Protein AF-A0A1I1KF70-F1 (afdb_monomer_lite)

Secondary structure (DSSP, 8-state):
--------HHHHHHHHHHHHHHHHHHHHHHHHHHHHHHHTT--HHHHHHHHHHHH---HHHHHHHHHHH--

Structure (mmCIF, N/CA/C/O backbone):
data_AF-A0A1I1KF70-F1
#
_entry.id   AF-A0A1I1KF70-F1
#
loop_
_atom_site.group_PDB
_atom_site.id
_atom_site.type_symbol
_atom_site.label_atom_id
_atom_site.label_alt_id
_atom_site.label_comp_id
_atom_site.label_asym_id
_atom_site.label_entity_id
_atom_site.label_seq_id
_atom_site.pdbx_PDB_ins_code
_atom_site.Cartn_x
_atom_site.Cartn_y
_atom_site.Cartn_z
_atom_site.occupancy
_atom_site.B_iso_or_equiv
_atom_site.auth_seq_id
_atom_site.auth_comp_id
_atom_site.auth_asym_id
_atom_site.auth_atom_id
_atom_site.pdbx_PDB_model_num
ATOM 1 N N . MET A 1 1 ? 36.169 -17.754 -23.381 1.00 45.94 1 MET A N 1
ATOM 2 C CA . MET A 1 1 ? 36.409 -16.314 -23.612 1.00 45.94 1 MET A CA 1
ATOM 3 C C . MET A 1 1 ? 35.124 -15.592 -23.261 1.00 45.94 1 MET A C 1
ATOM 5 O O . MET A 1 1 ? 34.125 -15.809 -23.931 1.00 45.94 1 MET A O 1
ATOM 9 N N . GLY A 1 2 ? 35.114 -14.891 -22.125 1.00 47.25 2 GLY A N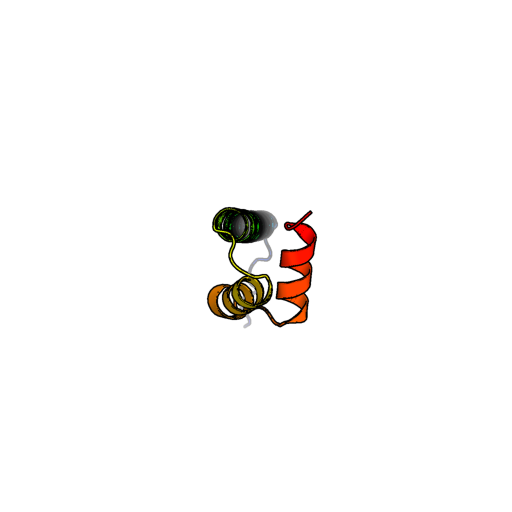 1
ATOM 10 C CA . GLY A 1 2 ? 33.909 -14.271 -21.578 1.00 47.25 2 GLY A CA 1
ATOM 11 C C . GLY A 1 2 ? 33.376 -13.208 -22.527 1.00 47.25 2 GLY A C 1
ATOM 12 O O . GLY A 1 2 ? 34.105 -12.283 -22.886 1.00 47.25 2 GLY A O 1
ATOM 13 N N . GLY A 1 3 ? 32.123 -13.368 -22.951 1.00 47.16 3 GLY A N 1
ATOM 14 C CA . GLY A 1 3 ? 31.412 -12.334 -23.682 1.00 47.16 3 GLY A CA 1
ATOM 15 C C . GLY A 1 3 ? 31.313 -11.112 -22.783 1.00 47.16 3 GLY A C 1
ATOM 16 O O . GLY A 1 3 ? 30.609 -11.139 -21.776 1.00 47.16 3 GLY A O 1
ATOM 17 N N . LYS A 1 4 ? 32.063 -10.058 -23.109 1.00 58.34 4 LYS A N 1
ATOM 18 C CA . LYS A 1 4 ? 31.839 -8.745 -22.513 1.00 58.34 4 LYS A CA 1
ATOM 19 C C . LYS A 1 4 ? 30.446 -8.327 -22.960 1.00 58.34 4 LYS A C 1
ATOM 21 O O . LYS A 1 4 ? 30.251 -8.012 -24.131 1.00 58.34 4 LYS A O 1
ATOM 26 N N . VAL A 1 5 ? 29.478 -8.405 -22.051 1.00 59.44 5 VAL A N 1
ATOM 27 C CA . VAL A 1 5 ? 28.186 -7.746 -22.234 1.00 59.44 5 VAL A CA 1
ATOM 28 C C . VAL A 1 5 ? 28.529 -6.282 -22.494 1.00 59.44 5 VAL A C 1
ATOM 30 O O . VAL A 1 5 ? 29.183 -5.650 -21.667 1.00 59.44 5 VAL A O 1
ATOM 33 N N . LEU A 1 6 ? 28.229 -5.808 -23.702 1.00 54.28 6 LEU A N 1
ATOM 34 C CA . LEU A 1 6 ? 28.534 -4.451 -24.130 1.00 54.28 6 LEU A CA 1
ATOM 35 C C . LEU A 1 6 ? 27.776 -3.496 -23.203 1.00 54.28 6 LEU A C 1
ATOM 37 O O . LEU A 1 6 ? 26.548 -3.422 -23.256 1.00 54.28 6 LEU A O 1
ATOM 41 N N . ASP A 1 7 ? 28.510 -2.810 -22.334 1.00 58.38 7 ASP A N 1
ATOM 42 C CA . ASP A 1 7 ? 27.979 -1.807 -21.412 1.00 58.38 7 ASP A CA 1
ATOM 43 C C . ASP A 1 7 ? 27.797 -0.492 -22.188 1.00 58.38 7 ASP A C 1
ATOM 45 O O . ASP A 1 7 ? 28.522 0.487 -22.019 1.00 58.38 7 ASP A O 1
ATOM 49 N N . LEU A 1 8 ? 26.898 -0.535 -23.177 1.00 65.50 8 LEU A N 1
ATOM 50 C CA . LEU A 1 8 ? 26.586 0.602 -24.033 1.00 65.50 8 LEU A CA 1
ATOM 51 C C . LEU A 1 8 ? 25.695 1.589 -23.269 1.00 65.50 8 LEU A C 1
ATOM 53 O O . LEU A 1 8 ? 24.680 1.171 -22.697 1.00 65.50 8 LEU A O 1
ATOM 57 N N . PRO A 1 9 ? 26.017 2.893 -23.291 1.00 68.25 9 PRO A N 1
ATOM 58 C CA . PRO A 1 9 ? 25.268 3.906 -22.557 1.00 68.25 9 PRO A CA 1
ATOM 59 C C . PRO A 1 9 ? 23.784 3.952 -22.951 1.00 68.25 9 PRO A C 1
ATOM 61 O O . PRO A 1 9 ? 22.945 4.145 -22.076 1.00 68.25 9 PRO A O 1
ATOM 64 N N . GLU A 1 10 ? 23.416 3.675 -24.209 1.00 62.12 10 GLU A N 1
ATOM 65 C CA . GLU A 1 10 ? 22.000 3.658 -24.612 1.00 62.12 10 GLU A CA 1
ATOM 66 C C . GLU A 1 10 ? 21.210 2.501 -23.975 1.00 62.12 10 GLU A C 1
ATOM 68 O O . GLU A 1 10 ? 20.051 2.664 -23.594 1.00 62.12 10 GLU A O 1
ATOM 73 N N . ILE A 1 11 ? 21.841 1.332 -23.808 1.00 63.62 11 ILE A N 1
ATOM 74 C CA . ILE A 1 11 ? 21.223 0.163 -23.161 1.00 63.62 11 ILE A CA 1
ATOM 75 C C . ILE A 1 11 ? 21.023 0.432 -21.667 1.00 63.62 11 ILE A C 1
ATOM 77 O O . ILE A 1 11 ? 20.031 -0.014 -21.085 1.00 63.62 11 ILE A O 1
ATOM 81 N N . ARG A 1 12 ? 21.955 1.161 -21.046 1.00 61.03 12 ARG A N 1
ATOM 82 C CA . ARG A 1 12 ? 21.864 1.567 -19.644 1.00 61.03 12 ARG A CA 1
ATOM 83 C C . ARG A 1 12 ? 20.723 2.560 -19.419 1.00 61.03 12 ARG A C 1
ATOM 85 O O . ARG A 1 12 ? 19.864 2.276 -18.593 1.00 61.03 12 ARG A O 1
ATOM 92 N N . ILE A 1 13 ? 20.648 3.624 -20.221 1.00 56.81 13 ILE A N 1
ATOM 93 C CA . ILE A 1 13 ? 19.584 4.641 -20.141 1.00 56.81 13 ILE A CA 1
ATOM 94 C C . ILE A 1 13 ? 18.196 4.008 -20.327 1.00 56.81 13 ILE A C 1
ATOM 96 O O . ILE A 1 13 ? 17.275 4.291 -19.568 1.00 56.81 13 ILE A O 1
ATOM 100 N N . TYR A 1 14 ? 18.038 3.096 -21.293 1.00 58.00 14 TYR A N 1
ATOM 101 C CA . TYR A 1 14 ? 16.765 2.398 -21.505 1.00 58.00 14 TYR A CA 1
ATOM 102 C C . TYR A 1 14 ? 16.363 1.513 -20.313 1.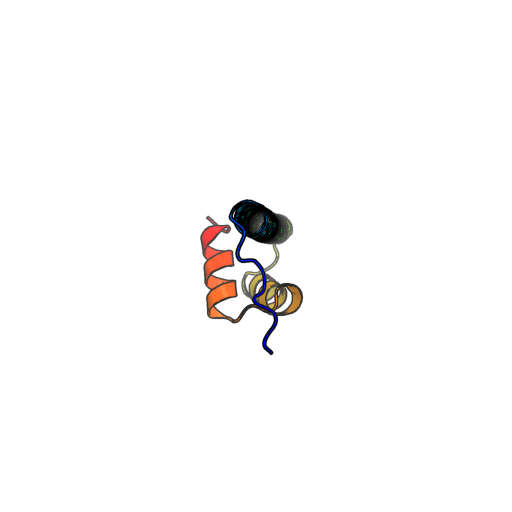00 58.00 14 TYR A C 1
ATOM 104 O O . TYR A 1 14 ? 15.189 1.450 -19.946 1.00 58.00 14 TYR A O 1
ATOM 112 N N . LYS A 1 15 ? 17.326 0.809 -19.702 1.00 56.56 15 LYS A N 1
ATOM 113 C CA . LYS A 1 15 ? 17.073 -0.016 -18.511 1.00 56.56 15 LYS A CA 1
ATOM 114 C C . LYS A 1 15 ? 16.706 0.837 -17.300 1.00 56.56 15 LYS A C 1
ATOM 116 O O . LYS A 1 15 ? 15.789 0.453 -16.583 1.00 56.56 15 LYS A O 1
ATOM 121 N N . GLU A 1 16 ? 17.398 1.956 -17.104 1.00 64.88 16 GLU A N 1
ATOM 122 C CA . GLU A 1 16 ? 17.133 2.918 -16.031 1.00 64.88 16 GLU A CA 1
ATOM 123 C C . GLU A 1 16 ? 15.732 3.527 -16.195 1.00 64.88 16 GLU A C 1
ATOM 125 O O . GLU A 1 16 ? 14.914 3.369 -15.296 1.00 64.88 16 GLU A O 1
ATOM 130 N N . GLY A 1 17 ? 15.375 4.051 -17.374 1.00 59.06 17 GLY A N 1
ATOM 131 C CA . GLY A 1 17 ? 14.036 4.615 -17.610 1.00 59.06 17 GLY A CA 1
ATOM 132 C C . GLY A 1 17 ? 12.895 3.590 -17.519 1.00 59.06 17 GLY A C 1
ATOM 133 O O . GLY A 1 17 ? 11.800 3.900 -17.055 1.00 59.06 17 GLY A O 1
ATOM 134 N N . LYS A 1 18 ? 13.133 2.329 -17.909 1.00 63.28 18 LYS A N 1
ATOM 135 C CA . LYS A 1 18 ? 12.151 1.246 -17.712 1.00 63.28 18 LYS A CA 1
ATOM 136 C C . LYS A 1 18 ? 11.998 0.861 -16.237 1.00 63.28 18 LYS A C 1
ATOM 138 O O . LYS A 1 18 ? 10.913 0.439 -15.837 1.00 63.28 18 LYS A O 1
ATOM 143 N N . ALA A 1 19 ? 13.077 0.924 -15.459 1.00 67.56 19 ALA A N 1
ATOM 144 C CA . ALA A 1 19 ? 13.032 0.669 -14.025 1.00 67.56 19 ALA A CA 1
ATOM 145 C C . ALA A 1 19 ? 12.282 1.797 -13.305 1.00 67.56 19 ALA A C 1
ATOM 147 O O . ALA A 1 19 ? 11.349 1.500 -12.568 1.00 67.56 19 ALA A O 1
ATOM 148 N N . GLU A 1 20 ? 12.603 3.052 -13.621 1.00 66.69 20 GLU A N 1
ATOM 149 C CA . GLU A 1 20 ? 11.964 4.252 -13.073 1.00 66.69 20 GLU A CA 1
ATOM 150 C C . GLU A 1 20 ? 10.453 4.254 -13.332 1.00 66.69 20 GLU A C 1
ATOM 152 O O . GLU A 1 20 ? 9.673 4.246 -12.386 1.00 66.69 20 GLU A O 1
ATOM 157 N N . GLY A 1 21 ? 10.011 4.079 -14.583 1.00 73.50 21 GLY A N 1
ATOM 158 C CA . GLY A 1 21 ? 8.574 4.025 -14.887 1.00 73.50 21 GLY A CA 1
ATOM 159 C C . GLY A 1 21 ? 7.838 2.833 -14.251 1.00 73.50 21 GLY A C 1
ATOM 160 O O . GLY A 1 21 ? 6.627 2.880 -14.035 1.00 73.50 21 GLY A O 1
ATOM 161 N N . LYS A 1 22 ? 8.550 1.744 -13.925 1.00 76.38 22 LYS A N 1
ATOM 162 C CA . LYS A 1 22 ? 7.977 0.624 -13.165 1.00 76.38 22 LYS A CA 1
ATOM 163 C C . LYS A 1 22 ? 7.858 0.959 -11.676 1.00 76.38 22 LYS A C 1
ATOM 165 O O . LYS A 1 22 ? 6.893 0.521 -11.054 1.00 76.38 22 LYS A O 1
ATOM 170 N N . GLU A 1 23 ? 8.827 1.671 -11.107 1.00 79.88 23 GLU A N 1
ATOM 171 C CA . GLU A 1 23 ? 8.781 2.121 -9.714 1.00 79.88 23 GLU A CA 1
ATOM 172 C C . GLU A 1 23 ? 7.709 3.193 -9.510 1.00 79.88 23 GLU A C 1
ATOM 174 O O . GLU A 1 23 ? 6.874 3.020 -8.626 1.00 79.88 23 GLU A O 1
ATOM 179 N N . GLU A 1 24 ? 7.633 4.200 -10.385 1.00 82.56 24 GLU A N 1
ATOM 180 C CA . GLU A 1 24 ? 6.590 5.235 -10.347 1.00 82.56 24 GLU A CA 1
ATOM 181 C C . GLU A 1 24 ? 5.186 4.623 -10.435 1.00 82.56 24 GLU A C 1
ATOM 183 O O . GLU A 1 24 ? 4.324 4.897 -9.600 1.00 82.56 24 GLU A O 1
ATOM 188 N N . GLY A 1 25 ? 4.966 3.706 -11.385 1.00 88.62 25 GLY A N 1
ATOM 189 C CA . GLY A 1 25 ? 3.681 3.017 -11.517 1.00 88.62 25 GLY A CA 1
ATOM 190 C C . GLY A 1 25 ? 3.347 2.109 -10.327 1.00 88.62 25 GLY A C 1
ATOM 191 O O . GLY A 1 25 ? 2.173 1.936 -9.990 1.00 88.62 25 GLY A O 1
ATOM 192 N N . LYS A 1 26 ? 4.359 1.532 -9.662 1.00 89.56 26 LYS A N 1
ATOM 193 C CA . LYS A 1 26 ? 4.160 0.764 -8.425 1.00 89.56 26 LYS A CA 1
ATOM 194 C C . LYS A 1 26 ? 3.727 1.697 -7.292 1.00 89.56 26 LYS A C 1
ATOM 196 O O . LYS A 1 26 ? 2.754 1.383 -6.612 1.00 89.56 26 LYS A O 1
ATOM 201 N N . GLU A 1 27 ? 4.418 2.820 -7.105 1.00 93.44 27 GLU A N 1
ATOM 202 C CA . GLU A 1 27 ? 4.128 3.789 -6.043 1.00 93.44 27 GLU A CA 1
ATOM 203 C C . GLU A 1 27 ? 2.736 4.418 -6.216 1.00 93.44 27 GLU A C 1
ATOM 205 O O . GLU A 1 27 ? 1.944 4.432 -5.272 1.00 93.44 27 GLU A O 1
ATOM 210 N N . GLU A 1 28 ? 2.372 4.825 -7.434 1.00 94.06 28 GLU A N 1
ATOM 211 C CA . GLU A 1 28 ? 1.042 5.374 -7.722 1.00 94.06 28 GLU A CA 1
ATOM 212 C C . GLU A 1 28 ? -0.075 4.333 -7.523 1.00 94.06 28 GLU A C 1
ATOM 214 O O . GLU A 1 28 ? -1.119 4.638 -6.939 1.00 94.06 28 GLU A O 1
ATOM 219 N N . GLY A 1 29 ? 0.162 3.075 -7.912 1.00 93.81 29 GLY A N 1
ATOM 220 C CA . GLY A 1 29 ? -0.777 1.976 -7.675 1.00 93.81 29 GLY A CA 1
ATOM 221 C C . GLY A 1 29 ? -1.005 1.681 -6.188 1.00 93.81 29 GLY A C 1
ATOM 222 O O . GLY A 1 29 ? -2.140 1.441 -5.770 1.00 93.81 29 GLY A O 1
ATOM 223 N N . ILE A 1 30 ? 0.052 1.738 -5.372 1.00 96.19 30 ILE A N 1
ATOM 224 C CA . ILE A 1 30 ? -0.045 1.581 -3.914 1.00 96.19 30 ILE A CA 1
ATOM 225 C C . ILE A 1 30 ? -0.825 2.746 -3.299 1.00 96.19 30 ILE A C 1
ATOM 227 O O . ILE A 1 30 ? -1.728 2.512 -2.497 1.00 96.19 30 ILE A O 1
ATOM 231 N N . ARG A 1 31 ? -0.524 3.985 -3.704 1.00 96.06 31 ARG A N 1
ATOM 232 C CA . ARG A 1 31 ? -1.224 5.182 -3.225 1.00 96.06 31 ARG A CA 1
ATOM 233 C C . ARG A 1 31 ? -2.726 5.102 -3.490 1.00 96.06 31 ARG A C 1
ATOM 235 O O . ARG A 1 31 ? -3.513 5.259 -2.561 1.00 96.06 31 ARG A O 1
ATOM 242 N N . LEU A 1 32 ? -3.124 4.833 -4.736 1.00 96.06 32 LEU A N 1
ATOM 243 C CA . LEU A 1 32 ? -4.539 4.732 -5.109 1.00 96.06 32 LEU A CA 1
ATOM 244 C C . LEU A 1 32 ? -5.243 3.601 -4.356 1.00 96.06 32 LEU A C 1
ATOM 246 O O . LEU A 1 32 ? -6.368 3.778 -3.903 1.00 96.06 32 LEU A O 1
ATOM 250 N N . PHE A 1 33 ? -4.565 2.467 -4.167 1.00 95.69 33 PHE A N 1
ATOM 251 C CA . PHE A 1 33 ? -5.095 1.356 -3.383 1.00 95.69 33 PHE A CA 1
ATOM 252 C C . PHE A 1 33 ? -5.370 1.739 -1.920 1.00 95.69 33 PHE A C 1
ATOM 254 O O . PHE A 1 33 ? -6.395 1.339 -1.373 1.00 95.69 33 PHE A O 1
ATOM 261 N N . ILE A 1 34 ? -4.474 2.493 -1.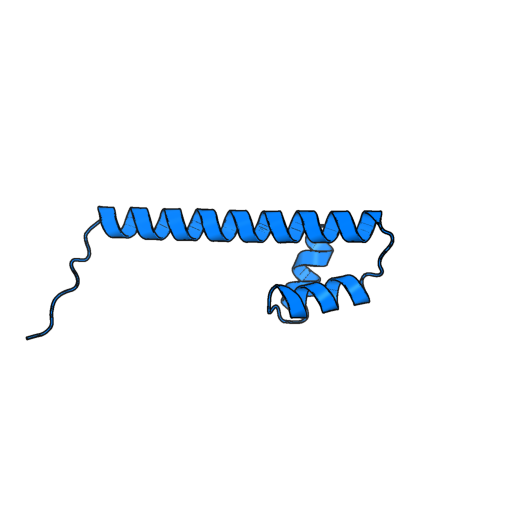274 1.00 97.25 34 ILE A N 1
ATOM 262 C CA . ILE A 1 34 ? -4.659 2.925 0.120 1.00 97.25 34 ILE A CA 1
ATOM 263 C C . ILE A 1 34 ? -5.826 3.909 0.223 1.00 97.25 34 ILE A C 1
ATOM 265 O O . ILE A 1 34 ? -6.697 3.707 1.065 1.00 97.25 34 ILE A O 1
ATOM 269 N N . ILE A 1 35 ? -5.881 4.911 -0.661 1.00 97.38 35 ILE A N 1
ATOM 270 C CA . ILE A 1 35 ? -6.959 5.912 -0.689 1.00 97.38 35 ILE A CA 1
ATOM 271 C 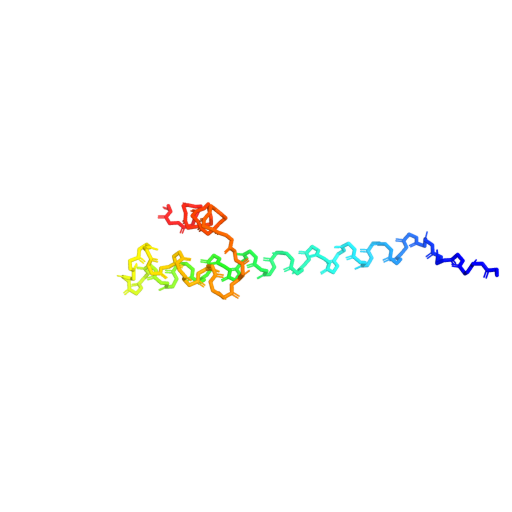C . ILE A 1 35 ? -8.322 5.234 -0.873 1.00 97.38 35 ILE A C 1
ATOM 273 O O . ILE A 1 35 ? -9.210 5.438 -0.054 1.00 97.38 35 ILE A O 1
ATOM 277 N N . ASP A 1 36 ? -8.458 4.356 -1.869 1.00 97.12 36 ASP A N 1
ATOM 278 C CA . ASP A 1 36 ? -9.689 3.597 -2.144 1.00 97.12 36 ASP A CA 1
ATOM 279 C C . ASP A 1 36 ? -10.154 2.788 -0.918 1.00 97.12 36 ASP A C 1
ATOM 281 O O . ASP A 1 36 ? -11.334 2.741 -0.579 1.00 97.12 36 ASP A O 1
ATOM 285 N N . LYS A 1 37 ? -9.218 2.181 -0.179 1.00 96.12 37 LYS A N 1
ATOM 286 C CA . LYS A 1 37 ? -9.548 1.421 1.035 1.00 96.12 37 LYS A CA 1
ATOM 287 C C . LYS A 1 37 ? -9.926 2.315 2.217 1.00 96.12 37 LYS A C 1
ATOM 289 O O . LYS A 1 37 ? -10.766 1.909 3.018 1.00 96.12 37 LYS A O 1
ATOM 294 N N . LEU A 1 38 ? -9.333 3.501 2.331 1.00 97.00 38 LEU A N 1
ATOM 295 C CA . LEU A 1 38 ? -9.720 4.496 3.332 1.00 97.00 38 LEU A CA 1
ATOM 296 C C . LEU A 1 38 ? -11.110 5.077 3.036 1.00 97.00 38 LEU A C 1
ATOM 298 O O . LEU A 1 38 ? -11.908 5.213 3.961 1.00 97.00 38 LEU A O 1
ATOM 302 N N . GLU A 1 39 ? -11.430 5.350 1.766 1.00 97.00 39 GLU A N 1
ATOM 303 C CA . GLU A 1 39 ? -12.765 5.783 1.324 1.00 97.00 39 GLU A CA 1
ATOM 304 C C . GLU A 1 39 ? -13.841 4.728 1.631 1.00 97.00 39 GLU A C 1
ATOM 306 O O . GLU A 1 39 ? -14.931 5.069 2.095 1.00 97.00 39 GLU A O 1
ATOM 311 N N . ASP A 1 40 ? -13.506 3.443 1.474 1.00 97.25 40 ASP A N 1
ATOM 312 C CA . ASP A 1 40 ? -14.340 2.301 1.875 1.00 97.25 40 ASP A CA 1
ATOM 313 C C . ASP A 1 40 ? -14.477 2.139 3.411 1.00 97.25 40 ASP A C 1
ATOM 315 O O . ASP A 1 40 ? -15.205 1.261 3.885 1.00 97.25 40 ASP A O 1
ATOM 319 N N . GLY A 1 41 ? -13.758 2.931 4.215 1.00 96.62 41 GLY A N 1
ATOM 320 C CA . GLY A 1 41 ? -13.741 2.822 5.678 1.00 96.62 41 GLY A CA 1
ATOM 321 C C . GLY A 1 41 ? -13.051 1.555 6.198 1.00 96.62 41 GLY A C 1
ATOM 322 O O . GLY A 1 41 ? -13.353 1.086 7.300 1.00 96.62 41 GLY A O 1
ATOM 323 N N . ILE A 1 42 ? -12.149 0.964 5.411 1.00 97.88 42 ILE A N 1
ATOM 324 C CA . ILE A 1 42 ? -11.384 -0.217 5.817 1.00 97.88 42 ILE A CA 1
ATOM 325 C C . ILE A 1 42 ? -10.359 0.172 6.882 1.00 97.88 42 ILE A C 1
ATOM 327 O O . ILE A 1 42 ? -9.692 1.199 6.789 1.00 97.88 42 ILE A O 1
ATOM 331 N N . SER A 1 43 ? -10.207 -0.680 7.897 1.00 97.88 43 SER A N 1
ATOM 332 C CA . SER A 1 43 ? -9.257 -0.434 8.977 1.00 97.88 43 SER A CA 1
ATOM 333 C C . SER A 1 43 ? -7.800 -0.518 8.514 1.00 97.88 43 SER A C 1
ATOM 335 O O . SER A 1 43 ? -7.439 -1.343 7.669 1.00 97.88 43 SER A O 1
ATOM 337 N N . GLU A 1 44 ? -6.951 0.280 9.161 1.00 97.25 44 GLU A N 1
ATOM 338 C CA . GLU A 1 44 ? -5.492 0.289 9.003 1.00 97.25 44 GLU A CA 1
ATOM 339 C C . GLU A 1 44 ? -4.888 -1.123 8.986 1.00 97.25 44 GLU A C 1
ATOM 341 O O . GLU A 1 44 ? -4.193 -1.494 8.042 1.00 97.25 44 GLU A O 1
ATOM 346 N N . GLU A 1 45 ? -5.227 -1.955 9.977 1.00 97.94 45 GLU A N 1
ATOM 347 C CA . GLU A 1 45 ? -4.705 -3.323 10.101 1.00 97.94 45 GLU A CA 1
ATOM 348 C C . GLU A 1 45 ? -4.991 -4.175 8.849 1.00 97.94 45 GLU A C 1
ATOM 350 O O . GLU A 1 45 ? -4.158 -4.972 8.407 1.00 97.94 45 GLU A O 1
ATOM 355 N N . VAL A 1 46 ? -6.173 -4.012 8.246 1.00 98.00 46 VAL A N 1
ATOM 356 C CA . VAL A 1 46 ? -6.560 -4.746 7.034 1.00 98.00 46 VAL A CA 1
ATOM 357 C C . VAL A 1 46 ? -5.828 -4.200 5.809 1.00 98.00 46 VAL A C 1
ATOM 359 O O . VAL A 1 46 ? -5.443 -4.987 4.937 1.00 98.00 46 VAL A O 1
ATOM 362 N N . ILE A 1 47 ? -5.615 -2.885 5.736 1.00 97.94 47 ILE A N 1
ATOM 363 C CA . ILE A 1 47 ? -4.863 -2.244 4.650 1.00 97.94 47 ILE A CA 1
ATOM 364 C C . ILE A 1 47 ? -3.402 -2.706 4.684 1.00 97.94 47 ILE A C 1
ATOM 366 O O . ILE A 1 47 ? -2.920 -3.225 3.675 1.00 97.94 47 ILE A O 1
ATOM 370 N N . ILE A 1 48 ? -2.741 -2.645 5.844 1.00 98.25 48 ILE A N 1
ATOM 371 C CA . ILE A 1 48 ? -1.354 -3.103 6.042 1.00 98.25 48 ILE A CA 1
ATOM 372 C C . ILE A 1 48 ? -1.205 -4.577 5.638 1.00 98.25 48 ILE A C 1
ATOM 374 O O . ILE A 1 48 ? -0.358 -4.912 4.808 1.00 98.25 48 ILE A O 1
ATOM 378 N N . LYS A 1 49 ? -2.093 -5.465 6.110 1.00 98.12 49 LYS A N 1
ATOM 379 C CA . LYS A 1 49 ? -2.073 -6.892 5.727 1.00 98.12 49 LYS A CA 1
ATOM 380 C C . LYS A 1 49 ? -2.228 -7.112 4.221 1.00 98.12 49 LYS A C 1
ATOM 382 O O . LYS A 1 49 ? -1.634 -8.035 3.656 1.00 98.12 49 LYS A O 1
ATOM 387 N N . LYS A 1 50 ? -3.045 -6.298 3.544 1.00 96.50 50 LYS A N 1
ATOM 388 C CA . LYS A 1 50 ? -3.202 -6.375 2.084 1.00 96.50 50 LYS A CA 1
ATOM 389 C C . LYS A 1 50 ? -1.962 -5.867 1.355 1.00 96.50 50 LYS A C 1
ATOM 391 O O . LYS A 1 50 ? -1.586 -6.499 0.371 1.00 96.50 50 LYS A O 1
ATOM 396 N N . LEU A 1 51 ? -1.314 -4.807 1.836 1.00 97.06 51 LEU A N 1
ATOM 397 C CA . LEU A 1 51 ? -0.055 -4.310 1.276 1.00 97.06 51 LEU A CA 1
ATO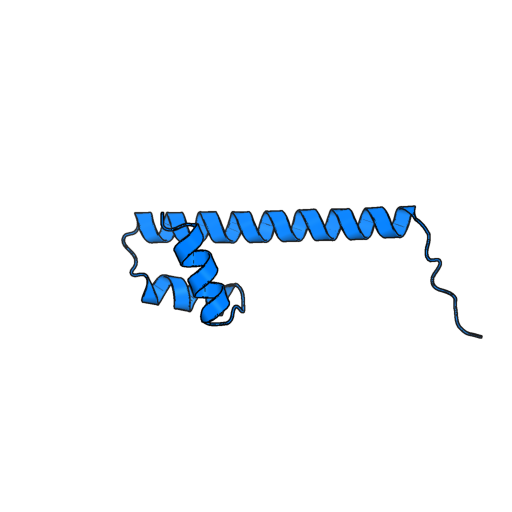M 398 C C . LEU A 1 51 ? 1.041 -5.380 1.348 1.00 97.06 51 LEU A C 1
ATOM 400 O O . LEU A 1 51 ? 1.628 -5.723 0.320 1.00 97.06 51 LEU A O 1
ATOM 404 N N . GLN A 1 52 ? 1.212 -6.005 2.517 1.00 97.50 52 GLN A N 1
ATOM 405 C CA . GLN A 1 52 ? 2.138 -7.127 2.700 1.00 97.50 52 GLN A CA 1
ATOM 406 C C . GLN A 1 52 ? 1.845 -8.273 1.722 1.00 97.50 52 GLN A C 1
ATOM 408 O O . GLN A 1 52 ? 2.741 -8.775 1.048 1.00 97.50 52 GLN A O 1
ATOM 413 N N . LYS A 1 53 ? 0.573 -8.671 1.582 1.00 96.06 53 LYS A N 1
ATOM 414 C CA . LYS A 1 53 ? 0.184 -9.800 0.723 1.00 96.06 53 LYS A CA 1
ATOM 415 C C . LYS A 1 53 ? 0.301 -9.509 -0.777 1.00 96.06 53 LYS A C 1
ATOM 417 O O . LYS A 1 53 ? 0.718 -10.385 -1.528 1.00 96.06 53 LYS A O 1
ATOM 422 N N . ILE A 1 54 ? -0.149 -8.340 -1.230 1.00 92.50 54 ILE A N 1
ATOM 423 C CA . ILE A 1 54 ? -0.296 -8.024 -2.661 1.00 92.50 54 ILE A CA 1
ATOM 424 C C . ILE A 1 54 ? 1.024 -7.513 -3.237 1.00 92.50 54 ILE A C 1
ATOM 426 O O . ILE A 1 54 ? 1.405 -7.907 -4.337 1.00 92.50 54 ILE A O 1
ATOM 430 N N . TYR A 1 55 ? 1.741 -6.684 -2.480 1.00 90.81 55 TYR A N 1
ATOM 431 C CA . TYR A 1 55 ? 2.988 -6.061 -2.921 1.00 90.81 55 TYR A CA 1
ATOM 432 C C . TYR A 1 55 ? 4.237 -6.737 -2.349 1.00 90.81 55 TYR A C 1
ATOM 434 O O . TYR A 1 55 ? 5.345 -6.300 -2.653 1.00 90.81 55 TYR A O 1
ATOM 442 N N . SER A 1 56 ? 4.066 -7.830 -1.590 1.00 94.06 56 SER A N 1
ATOM 443 C CA . SER A 1 56 ? 5.155 -8.580 -0.942 1.00 94.06 56 SER A CA 1
ATOM 444 C C . SER A 1 56 ? 6.015 -7.711 -0.017 1.00 94.06 56 SER A C 1
ATOM 446 O O . SER A 1 56 ? 7.225 -7.902 0.059 1.00 94.06 56 SER A O 1
ATOM 448 N N . MET A 1 57 ? 5.383 -6.744 0.651 1.00 95.25 57 MET A N 1
ATOM 449 C CA . MET A 1 57 ? 6.031 -5.839 1.602 1.00 95.25 57 MET A CA 1
ATOM 450 C C . MET A 1 57 ? 6.212 -6.510 2.961 1.00 95.25 57 MET A C 1
ATOM 452 O O . MET A 1 57 ? 5.397 -7.348 3.364 1.00 95.25 57 MET A O 1
ATOM 456 N N . ASP A 1 58 ? 7.242 -6.101 3.695 1.00 97.81 58 ASP A N 1
ATOM 457 C CA . ASP A 1 58 ? 7.295 -6.365 5.129 1.00 97.81 58 ASP A CA 1
ATOM 458 C C . ASP A 1 58 ? 6.357 -5.419 5.907 1.00 97.81 58 ASP A C 1
ATOM 460 O O . ASP A 1 58 ? 5.722 -4.526 5.343 1.00 97.81 58 ASP A O 1
ATOM 464 N N . GLU A 1 59 ? 6.191 -5.669 7.208 1.00 96.25 59 GLU A N 1
ATOM 465 C CA . GLU A 1 59 ? 5.304 -4.871 8.068 1.00 96.25 59 GLU A CA 1
ATOM 466 C C . GLU A 1 59 ? 5.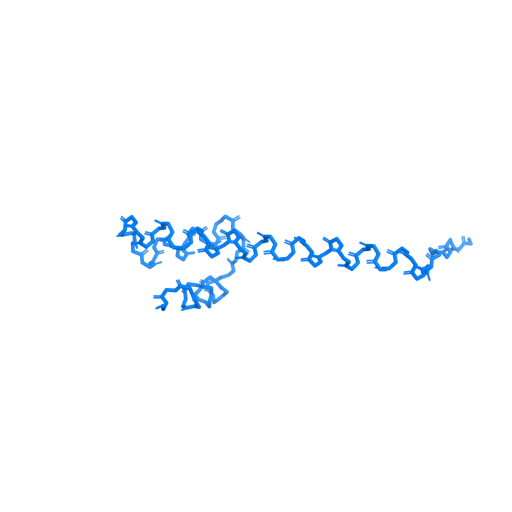701 -3.397 8.114 1.00 96.25 59 GLU A C 1
ATOM 468 O O . GLU A 1 59 ? 4.847 -2.528 7.958 1.00 96.25 59 GLU A O 1
ATOM 473 N N . LYS A 1 60 ? 6.999 -3.115 8.241 1.00 97.94 60 LYS A N 1
ATOM 474 C CA . LYS A 1 60 ? 7.497 -1.748 8.340 1.00 97.94 60 LYS A CA 1
ATOM 475 C C . LYS A 1 60 ? 7.301 -1.000 7.022 1.00 97.94 60 LYS A C 1
ATOM 477 O O . LYS A 1 60 ? 6.863 0.144 7.040 1.00 97.94 60 LYS A O 1
ATOM 482 N N . GLU A 1 61 ? 7.606 -1.628 5.889 1.00 97.06 61 GLU A N 1
ATOM 483 C CA . GLU A 1 61 ? 7.390 -1.036 4.568 1.00 97.06 61 GLU A CA 1
ATOM 484 C C . GLU A 1 61 ? 5.898 -0.745 4.342 1.00 97.06 61 GLU A C 1
ATOM 486 O O . GLU A 1 61 ? 5.541 0.358 3.929 1.00 97.06 61 GLU A O 1
ATOM 491 N N . ALA A 1 62 ? 5.014 -1.690 4.673 1.00 97.81 62 ALA A N 1
ATOM 492 C CA . ALA A 1 62 ? 3.571 -1.499 4.552 1.00 97.81 62 ALA A CA 1
ATOM 493 C C . ALA A 1 62 ? 3.045 -0.365 5.452 1.00 97.81 62 ALA A C 1
ATOM 495 O O . ALA A 1 62 ? 2.228 0.441 5.003 1.00 97.81 62 ALA A O 1
ATOM 496 N N . GLU A 1 63 ? 3.525 -0.271 6.694 1.00 97.94 63 GLU A N 1
ATOM 497 C CA . GLU A 1 63 ? 3.213 0.837 7.600 1.00 97.94 63 GLU A CA 1
ATOM 498 C C . GLU A 1 63 ? 3.703 2.188 7.069 1.00 97.94 63 GLU A C 1
ATOM 500 O O . GLU A 1 63 ? 2.972 3.175 7.144 1.00 97.94 63 GLU A O 1
ATOM 505 N N . ASP A 1 64 ? 4.929 2.247 6.545 1.00 97.62 64 ASP A N 1
ATOM 506 C CA . ASP A 1 64 ? 5.522 3.474 6.008 1.00 97.62 64 ASP A CA 1
ATOM 507 C C . ASP A 1 64 ? 4.695 3.993 4.812 1.00 97.62 64 ASP A C 1
ATOM 509 O O . ASP A 1 64 ? 4.417 5.193 4.720 1.00 97.62 64 ASP A O 1
ATOM 513 N N . TYR A 1 65 ? 4.231 3.094 3.934 1.00 97.25 65 TYR A N 1
ATOM 514 C CA . TYR A 1 65 ? 3.324 3.430 2.830 1.00 97.25 65 TYR A CA 1
ATOM 515 C C . TYR A 1 65 ? 1.940 3.872 3.304 1.00 97.25 65 TYR A C 1
ATOM 517 O O . TYR A 1 65 ? 1.403 4.846 2.774 1.00 97.25 65 TYR A O 1
ATOM 525 N N . TYR A 1 66 ? 1.364 3.175 4.287 1.00 97.56 66 TYR A N 1
ATOM 526 C CA . TYR A 1 66 ? 0.077 3.550 4.866 1.00 97.56 66 TYR A CA 1
ATOM 527 C C . TYR A 1 66 ? 0.136 4.966 5.438 1.00 97.56 66 TYR A C 1
ATOM 529 O O . TYR A 1 66 ? -0.610 5.824 4.980 1.00 97.56 66 TYR A O 1
ATOM 537 N N . LYS A 1 67 ? 1.098 5.239 6.330 1.00 97.38 67 LYS A N 1
ATOM 538 C CA . LYS A 1 67 ? 1.277 6.550 6.973 1.00 97.38 67 LYS A CA 1
ATOM 539 C C . LYS A 1 67 ? 1.473 7.669 5.954 1.00 97.38 67 LYS A C 1
ATOM 541 O O . LYS A 1 67 ? 0.878 8.728 6.092 1.00 97.38 67 LYS A O 1
ATOM 546 N N . ARG A 1 68 ? 2.271 7.428 4.906 1.00 96.38 68 ARG A N 1
ATOM 547 C CA . ARG A 1 68 ? 2.544 8.421 3.853 1.00 96.38 68 ARG A CA 1
ATOM 548 C C . ARG A 1 68 ? 1.286 8.869 3.101 1.00 96.38 68 ARG A C 1
ATOM 550 O O . ARG A 1 68 ? 1.258 9.995 2.614 1.00 96.38 68 ARG A O 1
ATOM 557 N N . TYR A 1 69 ? 0.296 7.992 2.949 1.00 95.94 69 TYR A N 1
ATOM 558 C CA . TYR A 1 69 ? -0.881 8.241 2.108 1.00 95.94 69 TYR A CA 1
ATOM 559 C C . TYR A 1 69 ? -2.211 8.244 2.870 1.00 95.94 69 TYR A C 1
ATOM 561 O O . TYR A 1 69 ? -3.261 8.337 2.239 1.00 95.94 69 TYR A O 1
ATOM 569 N N . SER A 1 70 ? -2.172 8.138 4.200 1.00 90.44 70 SER A N 1
ATOM 570 C CA . SER A 1 70 ? -3.333 8.267 5.086 1.00 90.44 70 SER A CA 1
ATOM 571 C C . SER A 1 70 ? -3.481 9.659 5.719 1.00 90.44 70 SER A C 1
ATOM 573 O O . SER A 1 70 ? -4.426 9.866 6.478 1.00 90.44 70 SER A O 1
ATOM 575 N N . GLU A 1 71 ? -2.537 10.573 5.464 1.00 74.94 71 GLU A N 1
ATOM 576 C CA . GLU A 1 71 ? -2.599 12.003 5.829 1.00 74.94 71 GLU A CA 1
ATOM 577 C C . GLU A 1 71 ? -3.347 12.828 4.770 1.00 74.94 71 GLU A C 1
ATOM 579 O O . GLU A 1 71 ? -4.108 13.737 5.177 1.00 74.94 71 GLU A O 1
#

Radius of gyration: 17.61 Å; chains: 1; bounding box: 51×28×35 Å

Foldseek 3Di:
DDDPPPPDVVVVVVVVVVVVVVVVVVLVVLLVLLVVCVVVVHDPVVQLVCCCVVVVDDSVRSVVSNVVNVD

pLDDT: mean 84.38, std 16.93, range [45.94, 98.25]

Sequence (71 aa):
MGGKVLDLPEIRIYKEGKAEGKEEGKEEGIRLFIIDKLEDGISEEVIIKKLQKIYSMDEKEAEDYYKRYSE